Protein AF-A0A6N8DR91-F1 (afdb_monomer_lite)

Foldseek 3Di:
DDDQPDADPQFKKKWWQFPNDIDIDGDDPPDDPVNVVVVVVVVCVVDPGDTPDMDIGHGPDDPPPPD

pLDDT: mean 74.87, std 12.41, range [39.84, 87.5]

Organism: Rhodoblastus acidophilus (NCBI:txid1074)

Structure (mmCIF, N/CA/C/O backbone):
data_AF-A0A6N8DR91-F1
#
_entry.id   AF-A0A6N8DR91-F1
#
loop_
_atom_site.group_PDB
_atom_site.id
_atom_site.type_symbol
_atom_site.label_atom_id
_atom_site.label_alt_id
_atom_site.label_comp_id
_atom_site.label_asym_id
_atom_site.label_entity_id
_atom_site.label_seq_id
_atom_site.pdbx_PDB_ins_code
_atom_site.Cartn_x
_atom_site.Cartn_y
_atom_site.Cartn_z
_atom_site.occupancy
_atom_site.B_iso_or_equiv
_atom_site.auth_seq_id
_atom_site.auth_comp_id
_atom_site.auth_asym_id
_atom_site.auth_atom_id
_atom_site.pdbx_PDB_model_num
ATOM 1 N N . MET A 1 1 ? 9.915 -13.069 7.564 1.00 39.84 1 MET A N 1
ATOM 2 C CA . MET A 1 1 ? 9.059 -11.960 7.087 1.00 39.84 1 MET A CA 1
ATOM 3 C C . MET A 1 1 ? 9.929 -10.713 6.981 1.00 39.84 1 MET A C 1
ATOM 5 O O . MET A 1 1 ? 10.062 -9.993 7.961 1.00 39.84 1 MET A O 1
ATOM 9 N N . HIS A 1 2 ? 10.613 -10.520 5.851 1.00 40.41 2 HIS A N 1
ATOM 10 C CA . HIS A 1 2 ? 11.415 -9.314 5.619 1.00 40.41 2 HIS A CA 1
ATOM 11 C C . HIS A 1 2 ? 10.458 -8.176 5.242 1.00 40.41 2 HIS A C 1
ATOM 13 O O . HIS A 1 2 ? 9.775 -8.247 4.223 1.00 40.41 2 HIS A O 1
ATOM 19 N N . LEU A 1 3 ? 10.349 -7.166 6.104 1.00 42.19 3 LEU A N 1
ATOM 20 C CA . LEU A 1 3 ? 9.622 -5.932 5.816 1.00 42.19 3 LEU A CA 1
ATOM 21 C C . LEU A 1 3 ? 10.397 -5.167 4.738 1.00 42.19 3 LEU A C 1
ATOM 23 O O . LEU A 1 3 ? 11.457 -4.615 5.023 1.00 42.19 3 LEU A O 1
ATOM 27 N N . HIS A 1 4 ? 9.889 -5.143 3.503 1.00 46.84 4 HIS A N 1
ATOM 28 C CA . HIS A 1 4 ? 10.461 -4.306 2.450 1.00 46.84 4 HIS A CA 1
ATOM 29 C C . HIS A 1 4 ? 10.126 -2.837 2.722 1.00 46.84 4 HIS A C 1
ATOM 31 O O . HIS A 1 4 ? 9.033 -2.336 2.456 1.00 46.84 4 HIS A O 1
ATOM 37 N N . GLN A 1 5 ? 11.106 -2.187 3.336 1.00 62.06 5 GLN A N 1
ATOM 38 C CA . GLN A 1 5 ? 11.174 -0.775 3.659 1.00 62.06 5 GLN A CA 1
ATOM 39 C C . GLN A 1 5 ? 11.361 0.020 2.356 1.00 62.06 5 GLN A C 1
ATOM 41 O O . GLN A 1 5 ? 12.370 -0.134 1.679 1.00 62.06 5 GLN A O 1
ATOM 46 N N . SER A 1 6 ? 10.393 0.891 2.055 1.00 51.81 6 SER A N 1
ATOM 47 C CA . SER A 1 6 ? 10.469 1.980 1.064 1.00 51.81 6 SER A CA 1
ATOM 48 C C . SER A 1 6 ? 10.468 1.575 -0.422 1.00 51.81 6 SER A C 1
AT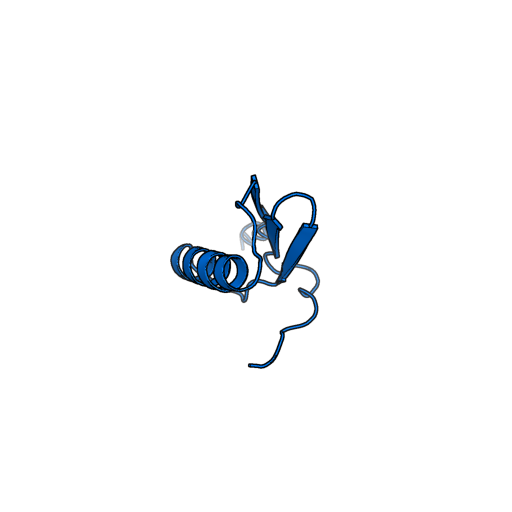OM 50 O O . SER A 1 6 ? 11.421 1.011 -0.939 1.00 51.81 6 SER A O 1
ATOM 52 N N . ALA A 1 7 ? 9.408 1.961 -1.143 1.00 51.88 7 ALA A N 1
ATOM 53 C CA . ALA A 1 7 ? 9.348 1.889 -2.608 1.00 51.88 7 ALA A CA 1
ATOM 54 C C . ALA A 1 7 ? 10.470 2.719 -3.258 1.00 51.88 7 ALA A C 1
ATOM 56 O O . ALA A 1 7 ? 10.608 3.907 -2.921 1.00 51.88 7 ALA A O 1
ATOM 57 N N . LEU A 1 8 ? 11.196 2.164 -4.233 1.00 58.22 8 LEU A N 1
ATOM 58 C CA . LEU A 1 8 ? 12.184 2.923 -5.005 1.00 58.22 8 LEU A CA 1
ATOM 59 C C . LEU A 1 8 ? 11.499 4.010 -5.862 1.00 58.22 8 LEU A C 1
ATOM 61 O O . LEU A 1 8 ? 10.271 4.068 -6.025 1.00 58.22 8 LEU A O 1
ATOM 65 N N . ALA A 1 9 ? 12.291 4.957 -6.371 1.00 57.50 9 ALA A N 1
ATOM 66 C CA . ALA A 1 9 ? 11.792 5.992 -7.272 1.00 57.50 9 ALA A CA 1
ATOM 67 C C . ALA A 1 9 ? 11.355 5.359 -8.604 1.00 57.50 9 ALA A C 1
ATOM 69 O O . ALA A 1 9 ? 12.153 4.718 -9.277 1.00 57.50 9 ALA A O 1
ATOM 70 N N . GLY A 1 10 ? 10.089 5.554 -8.987 1.00 60.09 10 GLY A N 1
ATOM 71 C CA . GLY A 1 10 ? 9.542 5.001 -10.230 1.00 60.09 10 GLY A CA 1
ATOM 72 C C . GLY A 1 10 ? 8.947 3.597 -10.113 1.00 60.09 10 GLY A C 1
ATOM 73 O O . GLY A 1 10 ? 8.560 3.047 -11.135 1.00 60.09 10 GLY A O 1
ATOM 74 N N . GLU A 1 11 ? 8.821 3.037 -8.908 1.00 65.75 11 GLU A N 1
ATOM 75 C CA . GLU A 1 11 ? 8.061 1.803 -8.674 1.00 65.75 11 GLU A CA 1
ATOM 76 C C . GLU A 1 11 ? 6.585 2.095 -8.375 1.00 65.75 11 GLU A C 1
ATOM 78 O O . GLU A 1 11 ? 6.271 3.153 -7.806 1.00 65.75 11 GLU A O 1
ATOM 83 N N . PRO A 1 12 ? 5.666 1.180 -8.741 1.00 69.50 12 PRO A N 1
ATOM 84 C CA . PRO A 1 12 ? 4.286 1.292 -8.318 1.00 69.50 12 PRO A CA 1
ATOM 85 C C . PRO A 1 12 ? 4.196 1.305 -6.791 1.00 69.50 12 PRO A C 1
ATOM 87 O O . PRO A 1 12 ? 4.945 0.617 -6.101 1.00 69.50 12 PRO A O 1
ATOM 90 N N . ARG A 1 13 ? 3.296 2.122 -6.247 1.00 81.81 13 ARG A N 1
ATOM 91 C CA . ARG A 1 13 ? 3.110 2.257 -4.798 1.00 81.81 13 ARG A CA 1
ATOM 92 C C . ARG A 1 13 ? 1.695 1.884 -4.420 1.00 81.81 13 ARG A C 1
ATOM 94 O O . ARG A 1 13 ? 0.755 2.339 -5.066 1.00 81.81 13 ARG A O 1
ATOM 101 N N . LEU A 1 14 ? 1.568 1.114 -3.349 1.00 84.94 14 LEU A N 1
ATOM 102 C CA . LEU A 1 14 ? 0.298 0.810 -2.709 1.00 84.94 14 LEU A CA 1
ATOM 103 C C . LEU A 1 14 ? 0.210 1.601 -1.410 1.00 84.94 14 LEU A C 1
ATOM 105 O O . LEU A 1 14 ? 1.127 1.555 -0.586 1.00 84.94 14 LEU A O 1
ATOM 109 N N . ARG A 1 15 ? -0.890 2.324 -1.224 1.00 86.56 15 ARG A N 1
ATOM 110 C CA . ARG A 1 15 ? -1.232 2.994 0.028 1.00 86.56 15 ARG A CA 1
ATOM 111 C C . ARG A 1 15 ? -2.599 2.519 0.489 1.00 86.56 15 ARG A C 1
ATOM 113 O O . ARG A 1 15 ? -3.563 2.577 -0.265 1.00 86.56 15 ARG A O 1
ATOM 120 N N . VAL A 1 16 ? -2.692 2.123 1.751 1.00 85.69 16 VAL A N 1
ATOM 121 C CA . VAL A 1 16 ? -3.948 1.723 2.38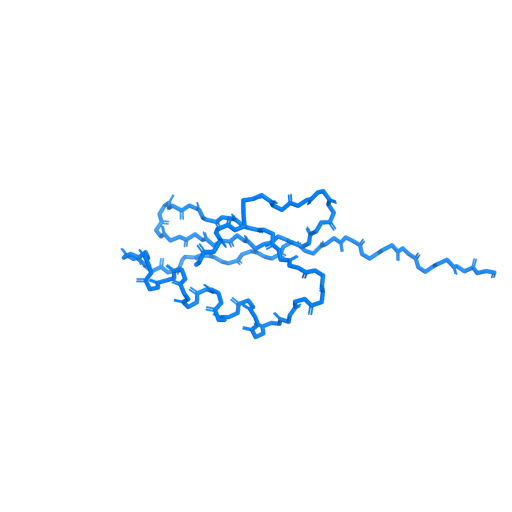7 1.00 85.69 16 VAL A CA 1
ATOM 122 C C . VAL A 1 16 ? -4.129 2.488 3.681 1.00 85.69 16 VAL A C 1
ATOM 124 O O . VAL A 1 16 ? -3.180 2.680 4.440 1.00 85.69 16 VAL A O 1
ATOM 127 N N . VAL A 1 17 ? -5.344 2.969 3.923 1.00 84.31 17 VAL A N 1
ATOM 128 C CA . VAL A 1 17 ? -5.692 3.696 5.145 1.00 84.31 17 VAL A CA 1
ATOM 129 C C . VAL A 1 17 ? -6.596 2.825 6.006 1.00 84.31 17 VAL A C 1
ATOM 131 O O . VAL A 1 17 ? -7.712 2.498 5.604 1.00 84.31 17 VAL A O 1
ATOM 134 N N . PHE A 1 18 ? -6.122 2.494 7.206 1.00 83.75 18 PHE A N 1
ATOM 135 C CA . PHE A 1 18 ? -6.882 1.788 8.239 1.00 83.75 18 PHE A CA 1
ATOM 136 C C . PHE A 1 18 ? -7.289 2.789 9.318 1.00 83.75 18 PHE A C 1
ATOM 138 O O . PHE A 1 18 ? -6.435 3.316 10.032 1.00 83.75 18 PHE A O 1
ATOM 145 N N . GLY A 1 19 ? -8.581 3.107 9.427 1.00 81.38 19 GLY A N 1
ATOM 146 C CA . GLY A 1 19 ? -9.031 4.199 10.301 1.00 81.38 19 GLY A CA 1
ATOM 147 C C . GLY A 1 19 ? -8.365 5.535 9.933 1.00 81.38 19 GLY A C 1
ATOM 148 O O . GLY A 1 19 ? -8.675 6.102 8.889 1.00 81.38 19 GLY A O 1
ATOM 149 N N . ASN A 1 20 ? -7.445 6.021 10.773 1.00 79.94 20 ASN A N 1
ATOM 150 C CA . ASN A 1 20 ? -6.640 7.229 10.520 1.00 79.94 20 ASN A CA 1
ATOM 151 C C . ASN A 1 20 ? -5.150 6.924 10.267 1.00 79.94 20 ASN A C 1
ATOM 153 O O . ASN A 1 20 ? -4.344 7.846 10.152 1.00 79.94 20 ASN A O 1
ATOM 157 N N . THR A 1 21 ? -4.770 5.647 10.182 1.00 81.56 21 THR A N 1
ATOM 158 C CA . THR A 1 21 ? -3.380 5.209 10.027 1.00 81.56 21 THR A CA 1
ATOM 159 C C . THR A 1 21 ? -3.110 4.821 8.572 1.00 81.56 21 THR A C 1
ATOM 161 O O . THR A 1 21 ? -3.623 3.801 8.104 1.00 81.56 21 THR A O 1
ATOM 164 N N . PRO A 1 22 ? -2.324 5.615 7.823 1.00 84.62 22 PRO A N 1
ATOM 165 C CA . PRO A 1 22 ? -1.880 5.230 6.493 1.00 84.62 22 PRO A CA 1
ATOM 166 C C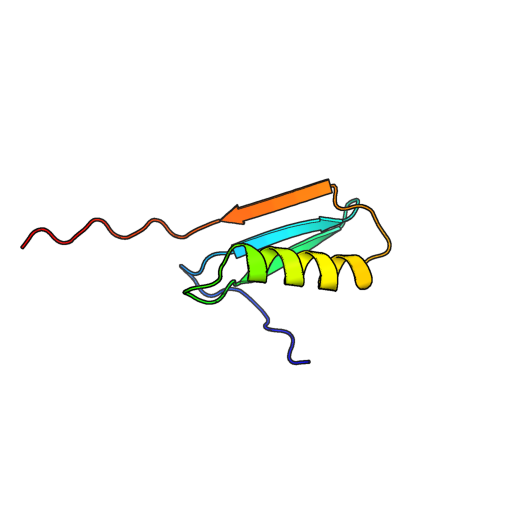 . PRO A 1 22 ? -0.708 4.243 6.573 1.00 84.62 22 PRO A C 1
ATOM 168 O O . PRO A 1 22 ? 0.255 4.463 7.305 1.00 84.62 22 PRO A O 1
ATOM 171 N N . VAL A 1 23 ? -0.763 3.200 5.752 1.00 85.38 23 VAL A N 1
ATOM 172 C CA . VAL A 1 23 ? 0.330 2.258 5.491 1.00 85.38 23 VAL A CA 1
ATOM 173 C C . VAL A 1 23 ? 0.652 2.338 4.004 1.00 85.38 23 VAL A C 1
ATOM 175 O O . VAL A 1 23 ? -0.252 2.269 3.172 1.00 85.38 23 VAL A O 1
ATOM 178 N N . ALA A 1 24 ? 1.922 2.525 3.652 1.00 84.88 24 ALA A N 1
ATOM 179 C CA . ALA A 1 24 ? 2.357 2.618 2.263 1.00 84.88 24 ALA A CA 1
ATOM 180 C C . ALA A 1 24 ? 3.568 1.724 2.004 1.00 84.88 24 ALA A C 1
ATOM 182 O O . ALA A 1 24 ? 4.443 1.596 2.861 1.00 84.88 24 ALA A O 1
ATOM 183 N N . MET A 1 25 ? 3.631 1.144 0.808 1.00 81.56 25 MET A N 1
ATOM 184 C CA . MET A 1 25 ? 4.729 0.282 0.380 1.00 81.56 25 MET A CA 1
ATOM 185 C C . MET A 1 25 ? 5.004 0.399 -1.122 1.00 81.56 25 MET A C 1
ATOM 187 O O . MET A 1 25 ? 4.176 0.904 -1.887 1.00 81.56 25 MET A O 1
ATOM 191 N N . GLY A 1 26 ? 6.161 -0.112 -1.541 1.00 80.25 26 GLY A N 1
ATOM 192 C CA . GLY A 1 26 ? 6.444 -0.379 -2.950 1.00 80.25 26 GLY A CA 1
ATOM 193 C C . GLY A 1 26 ? 5.828 -1.696 -3.390 1.00 80.25 26 GLY A C 1
ATOM 194 O O . GLY A 1 26 ? 5.825 -2.661 -2.630 1.00 80.25 26 GLY A O 1
ATOM 195 N N . LEU A 1 27 ? 5.315 -1.717 -4.613 1.00 79.31 27 LEU A N 1
ATOM 196 C CA . LEU A 1 27 ? 4.917 -2.928 -5.309 1.00 79.31 27 LEU A CA 1
ATOM 197 C C . LEU A 1 27 ? 6.034 -3.310 -6.287 1.00 79.31 27 LEU A C 1
ATOM 199 O O . LEU A 1 27 ? 6.443 -2.466 -7.090 1.00 79.31 27 LEU A O 1
ATOM 203 N N . PRO A 1 28 ? 6.509 -4.564 -6.266 1.00 76.00 28 PRO A N 1
ATOM 204 C CA . PRO A 1 28 ? 7.438 -5.063 -7.270 1.00 76.00 28 PRO A CA 1
ATOM 205 C C . PRO A 1 28 ? 6.914 -4.872 -8.700 1.00 76.00 28 PRO A C 1
ATOM 207 O O . PRO A 1 28 ? 5.706 -4.943 -8.961 1.00 76.00 28 PRO A O 1
ATOM 210 N N . VAL A 1 29 ? 7.824 -4.676 -9.656 1.00 76.19 29 VAL A N 1
ATOM 211 C CA . VAL A 1 29 ? 7.477 -4.675 -11.085 1.00 76.19 29 VAL A CA 1
ATOM 212 C C . VAL A 1 29 ? 6.814 -6.007 -11.446 1.00 76.19 29 VAL A C 1
ATOM 214 O O . VAL A 1 29 ? 7.327 -7.068 -11.109 1.00 76.19 29 VAL A O 1
ATOM 217 N N . GLY A 1 30 ? 5.674 -5.944 -12.138 1.00 77.69 30 GLY A N 1
ATOM 218 C CA . GLY A 1 30 ? 4.900 -7.130 -12.519 1.00 77.69 30 GLY A CA 1
ATOM 219 C C . GLY A 1 30 ? 3.860 -7.580 -11.490 1.00 77.69 30 GLY A C 1
ATOM 220 O O . GLY A 1 30 ? 3.151 -8.541 -11.768 1.00 77.69 30 GLY A O 1
ATOM 221 N N . SER A 1 31 ? 3.723 -6.879 -10.356 1.00 82.06 31 SER A N 1
ATO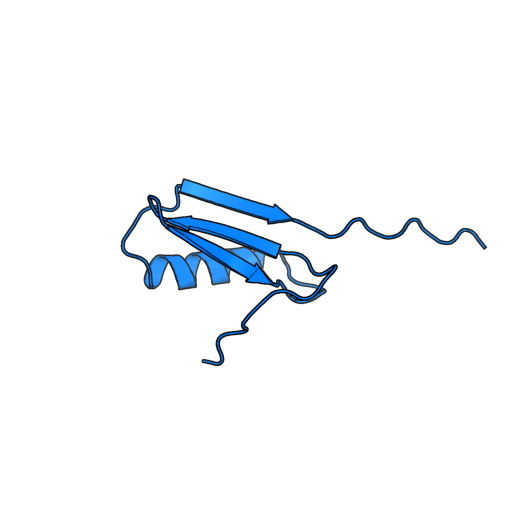M 222 C CA . SER A 1 31 ? 2.648 -7.145 -9.389 1.00 82.06 31 SER A CA 1
ATOM 223 C C . SER A 1 31 ? 1.272 -7.088 -10.054 1.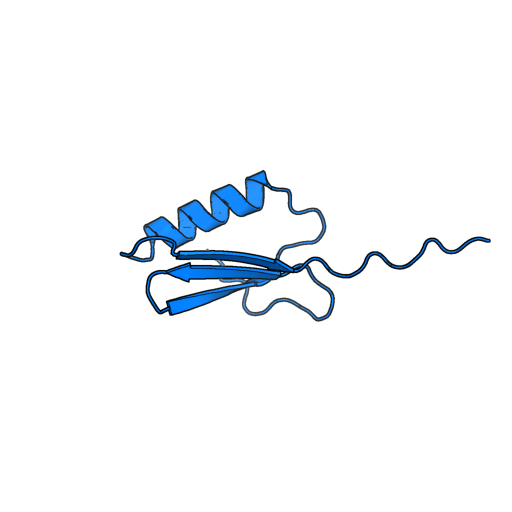00 82.06 31 SER A C 1
ATOM 225 O O . SER A 1 31 ? 0.958 -6.156 -10.803 1.00 82.06 31 SER A O 1
ATOM 227 N N . THR A 1 32 ? 0.447 -8.078 -9.748 1.00 84.19 32 THR A N 1
ATOM 228 C CA . THR A 1 32 ? -0.924 -8.218 -10.232 1.00 84.19 32 THR A CA 1
ATOM 229 C C . THR A 1 32 ? -1.924 -7.606 -9.252 1.00 84.19 32 THR A C 1
ATOM 231 O O . THR A 1 32 ? -1.599 -7.244 -8.120 1.00 84.19 32 THR A O 1
ATOM 234 N N . LEU A 1 33 ? -3.188 -7.517 -9.674 1.00 81.81 33 LEU A N 1
ATOM 235 C CA . LEU A 1 33 ? -4.272 -7.128 -8.773 1.00 81.81 33 LEU A CA 1
ATOM 236 C C . LEU A 1 33 ? -4.483 -8.160 -7.646 1.00 81.81 33 LEU A C 1
ATOM 238 O O . LEU A 1 33 ? -4.886 -7.778 -6.551 1.00 81.81 33 LEU A O 1
ATOM 242 N N . GLY A 1 34 ? -4.182 -9.440 -7.903 1.00 85.69 34 GLY A N 1
ATOM 243 C CA . GLY A 1 34 ? -4.231 -10.502 -6.895 1.00 85.69 34 GLY A CA 1
ATOM 244 C C . GLY A 1 34 ? -3.206 -10.278 -5.786 1.00 85.69 34 GLY A C 1
ATOM 245 O O . GLY A 1 34 ? -3.573 -10.275 -4.617 1.00 85.69 34 GLY A O 1
ATOM 246 N N . ASP A 1 35 ? -1.965 -9.945 -6.153 1.00 84.25 35 ASP A N 1
ATOM 247 C CA . ASP A 1 35 ? -0.898 -9.647 -5.184 1.00 84.25 35 ASP A CA 1
ATOM 248 C C . ASP A 1 35 ? -1.257 -8.451 -4.288 1.00 84.25 35 ASP A C 1
ATOM 250 O O . ASP A 1 35 ? -0.995 -8.447 -3.083 1.00 84.25 35 ASP A O 1
ATOM 254 N N . VAL A 1 36 ? -1.903 -7.431 -4.868 1.00 83.56 36 VAL A N 1
ATOM 255 C CA . VAL A 1 36 ? -2.428 -6.291 -4.106 1.00 83.56 36 VAL A CA 1
ATOM 256 C C . VAL A 1 36 ? -3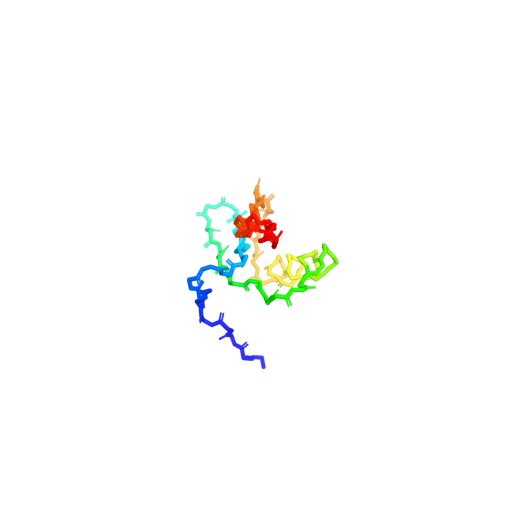.511 -6.749 -3.129 1.00 83.56 36 VAL A C 1
ATOM 258 O O . VAL A 1 36 ? -3.464 -6.364 -1.963 1.00 83.56 36 VAL A O 1
ATOM 261 N N . ALA A 1 37 ? -4.471 -7.566 -3.570 1.00 85.75 37 ALA A N 1
ATOM 262 C CA . ALA A 1 37 ? -5.561 -8.050 -2.721 1.00 85.75 37 ALA A CA 1
ATOM 263 C C . ALA A 1 37 ? -5.049 -8.887 -1.537 1.00 85.75 37 ALA A C 1
ATOM 265 O O . ALA A 1 37 ? -5.456 -8.640 -0.396 1.00 85.75 37 ALA A O 1
ATOM 266 N N . ASP A 1 38 ? -4.111 -9.801 -1.791 1.00 87.50 38 ASP A N 1
ATOM 267 C CA . ASP A 1 38 ? -3.485 -10.632 -0.760 1.00 87.50 38 ASP A CA 1
ATOM 268 C C . ASP A 1 38 ? -2.758 -9.769 0.275 1.00 87.50 38 ASP A C 1
ATOM 270 O O . ASP A 1 38 ? -2.935 -9.952 1.485 1.00 87.50 38 ASP A O 1
ATOM 274 N N . TRP A 1 39 ? -2.018 -8.751 -0.177 1.00 84.25 39 TRP A N 1
ATOM 275 C CA . TRP A 1 39 ? -1.339 -7.838 0.738 1.00 84.25 39 TRP A CA 1
ATOM 276 C C . TRP A 1 39 ? -2.311 -7.020 1.590 1.00 84.25 39 TRP A C 1
ATOM 278 O O . TRP A 1 39 ? -2.106 -6.874 2.798 1.00 84.25 39 TRP A O 1
ATOM 288 N N . VAL A 1 40 ? -3.380 -6.484 0.993 1.00 83.31 40 VAL A N 1
ATOM 289 C CA . VAL A 1 40 ? -4.400 -5.746 1.754 1.00 83.31 40 VAL A CA 1
ATOM 290 C C . VAL A 1 40 ? -5.008 -6.652 2.821 1.00 83.31 40 VAL A C 1
ATOM 292 O O . VAL A 1 40 ? -5.164 -6.211 3.960 1.00 83.31 40 VAL A O 1
ATOM 295 N N . GLY A 1 41 ? -5.282 -7.916 2.487 1.00 85.31 41 GLY A N 1
ATOM 296 C CA . GLY A 1 41 ? -5.733 -8.925 3.445 1.00 85.31 41 GLY A CA 1
ATOM 297 C C . GLY A 1 41 ? -4.734 -9.149 4.585 1.00 85.31 41 GLY A C 1
ATOM 298 O O . GLY A 1 41 ? -5.115 -9.153 5.757 1.00 85.31 41 GLY A O 1
ATOM 299 N N . ASP A 1 42 ? -3.444 -9.273 4.274 1.00 84.19 42 ASP A N 1
ATOM 300 C CA . ASP A 1 42 ? -2.376 -9.437 5.267 1.00 84.19 42 ASP A CA 1
ATOM 301 C C . ASP A 1 42 ? -2.236 -8.247 6.215 1.00 84.19 42 ASP A C 1
ATOM 303 O O . ASP A 1 42 ? -2.043 -8.429 7.422 1.00 84.19 42 ASP A O 1
ATOM 307 N N . VAL A 1 43 ? -2.326 -7.025 5.694 1.00 80.25 43 VAL A N 1
ATOM 308 C CA . VAL A 1 43 ? -2.225 -5.818 6.521 1.00 80.25 43 VAL A CA 1
ATOM 309 C C . VAL A 1 43 ? -3.502 -5.587 7.315 1.00 80.25 43 VAL A C 1
ATOM 311 O O . VAL A 1 43 ? -3.413 -5.232 8.489 1.00 80.25 43 VAL A O 1
ATOM 314 N N . ALA A 1 44 ? -4.670 -5.886 6.746 1.00 81.44 44 ALA A N 1
ATOM 315 C CA . ALA A 1 44 ? -5.939 -5.858 7.469 1.00 81.44 44 ALA A CA 1
ATOM 316 C C . ALA A 1 44 ? -5.954 -6.842 8.646 1.00 81.44 44 ALA A C 1
ATOM 318 O O . ALA A 1 44 ? -6.473 -6.514 9.705 1.00 81.44 44 ALA A O 1
ATOM 319 N N . ARG A 1 45 ? -5.319 -8.016 8.519 1.00 81.94 45 ARG A N 1
ATOM 320 C CA . ARG A 1 45 ? -5.154 -8.954 9.647 1.00 81.94 45 ARG A CA 1
ATOM 321 C C . ARG A 1 45 ? -4.259 -8.415 10.765 1.00 81.94 45 ARG A C 1
ATOM 323 O O . ARG A 1 45 ? -4.398 -8.837 11.909 1.00 81.94 45 ARG A O 1
ATOM 330 N N . LYS A 1 46 ? -3.328 -7.513 10.446 1.00 81.06 46 LYS A N 1
ATOM 331 C CA . LYS A 1 46 ? -2.387 -6.913 11.409 1.00 81.06 46 LYS A CA 1
ATOM 332 C C . LYS A 1 46 ? -2.910 -5.615 12.025 1.00 81.06 46 LYS A C 1
ATOM 334 O O . LYS A 1 46 ? -2.462 -5.238 13.104 1.00 81.06 46 LYS A O 1
ATOM 339 N N . HIS A 1 47 ? -3.833 -4.933 11.353 1.00 74.69 47 HIS A N 1
ATOM 340 C CA . HIS A 1 47 ? -4.441 -3.693 11.817 1.00 74.69 47 HIS A CA 1
ATOM 341 C C . HIS A 1 47 ? -5.889 -3.931 12.256 1.00 74.69 47 HIS A C 1
ATOM 343 O O . HIS A 1 47 ? -6.753 -4.220 11.439 1.00 74.69 47 HIS A O 1
ATOM 349 N N . ASN A 1 48 ? -6.183 -3.720 13.542 1.00 65.81 48 ASN A N 1
ATOM 350 C CA . ASN A 1 48 ? -7.549 -3.784 14.074 1.00 65.81 48 ASN A CA 1
ATOM 351 C C . ASN A 1 48 ? -8.372 -2.549 13.663 1.00 65.81 48 ASN A C 1
ATOM 353 O O . ASN A 1 48 ? -8.641 -1.664 14.477 1.00 65.81 48 ASN A O 1
ATOM 357 N N . GLY A 1 49 ? -8.764 -2.466 12.391 1.00 72.31 49 GLY A N 1
ATOM 358 C CA . GLY A 1 49 ? -9.631 -1.401 11.897 1.00 72.31 49 GLY A CA 1
ATOM 359 C C . GLY A 1 49 ? -10.101 -1.608 10.455 1.00 72.31 49 GLY A C 1
ATOM 360 O O . GLY A 1 49 ? -9.433 -2.285 9.676 1.00 72.31 49 GLY A O 1
ATOM 361 N N . PRO A 1 50 ? -11.246 -1.016 10.072 1.00 78.69 50 PRO A N 1
ATOM 362 C CA . PRO A 1 50 ? -11.760 -1.123 8.714 1.00 78.69 50 PRO A CA 1
ATOM 363 C C . PRO A 1 50 ? -10.843 -0.402 7.718 1.00 78.69 50 PRO A C 1
ATOM 365 O O . PRO A 1 50 ? -10.335 0.694 7.992 1.00 78.69 50 PRO A O 1
ATOM 368 N N . VAL A 1 51 ? -10.686 -0.999 6.535 1.00 84.00 51 VAL A N 1
ATOM 369 C CA . VAL A 1 51 ? -10.072 -0.335 5.380 1.00 84.00 51 VAL A CA 1
ATOM 370 C C . VAL A 1 51 ? -10.971 0.826 4.965 1.00 84.00 51 VAL A C 1
ATOM 372 O O . VAL A 1 51 ? -12.147 0.629 4.666 1.00 84.00 51 VAL A O 1
ATOM 375 N N . ARG A 1 52 ? -10.425 2.043 4.949 1.00 86.94 52 ARG A N 1
ATOM 376 C CA . ARG A 1 52 ? -11.143 3.246 4.500 1.00 86.94 52 ARG A CA 1
ATOM 377 C C . ARG A 1 52 ? -10.851 3.606 3.055 1.00 86.94 52 ARG A C 1
ATOM 379 O O . ARG A 1 52 ? -11.738 4.084 2.359 1.00 86.94 52 ARG A O 1
ATOM 386 N N . SER A 1 53 ? -9.612 3.415 2.615 1.00 87.31 53 SER A N 1
ATOM 387 C CA . SER A 1 53 ? -9.222 3.681 1.234 1.00 87.31 53 SER A CA 1
ATOM 388 C C . SER A 1 53 ? -8.004 2.868 0.824 1.00 87.31 53 SER A C 1
ATOM 390 O O . SER A 1 53 ? -7.157 2.523 1.654 1.00 87.31 53 SER A O 1
ATOM 392 N N . ILE A 1 54 ? -7.940 2.580 -0.475 1.00 85.31 54 ILE A N 1
ATOM 393 C CA . ILE A 1 54 ? -6.831 1.918 -1.157 1.00 85.31 54 ILE A CA 1
ATOM 394 C C . ILE A 1 54 ? -6.478 2.795 -2.359 1.00 85.31 54 ILE A C 1
ATOM 396 O O . ILE A 1 54 ? -7.350 3.114 -3.163 1.00 85.31 54 ILE A O 1
ATOM 400 N N . ASP A 1 55 ? -5.215 3.191 -2.464 1.00 86.56 55 ASP A N 1
ATOM 401 C CA . ASP A 1 55 ? -4.675 3.982 -3.567 1.00 86.56 55 ASP A CA 1
ATOM 402 C C . ASP A 1 55 ? -3.481 3.244 -4.180 1.00 86.56 55 ASP A C 1
ATOM 404 O O . ASP A 1 55 ? -2.569 2.812 -3.467 1.00 86.56 55 ASP A O 1
ATOM 408 N N . VAL A 1 56 ? -3.505 3.080 -5.503 1.00 82.44 56 VAL A N 1
ATOM 409 C CA . VAL A 1 56 ? -2.431 2.443 -6.269 1.00 82.44 56 VAL A CA 1
ATOM 410 C C . VAL A 1 56 ? -1.880 3.455 -7.254 1.00 82.44 56 VAL A C 1
ATOM 412 O O . VAL A 1 56 ? -2.555 3.866 -8.199 1.00 82.44 56 VAL A O 1
ATOM 415 N N . LYS A 1 57 ? -0.619 3.831 -7.064 1.00 80.69 57 LYS A N 1
ATOM 416 C CA . LYS A 1 57 ? 0.078 4.742 -7.963 1.00 80.69 57 LYS A CA 1
ATOM 417 C C . LYS A 1 57 ? 1.006 3.954 -8.865 1.00 80.69 57 LYS A C 1
ATOM 419 O O . LYS A 1 57 ? 2.092 3.576 -8.439 1.00 80.69 57 LYS A O 1
ATOM 424 N N . CYS A 1 58 ? 0.606 3.752 -10.115 1.00 73.69 58 CYS A N 1
ATOM 425 C CA . CYS A 1 58 ? 1.478 3.174 -11.130 1.00 73.69 58 CYS A CA 1
ATOM 426 C C . CYS A 1 58 ? 2.413 4.244 -11.721 1.00 73.69 58 CYS A C 1
ATOM 428 O O . CYS A 1 58 ? 1.981 5.380 -11.954 1.00 73.69 58 CYS A O 1
ATOM 430 N N . PRO A 1 59 ? 3.685 3.917 -12.001 1.00 67.62 59 PRO A N 1
ATOM 431 C CA . PRO A 1 59 ? 4.569 4.806 -12.741 1.00 67.62 59 PRO A CA 1
ATOM 432 C C . PRO A 1 59 ? 3.982 5.009 -14.136 1.00 67.62 59 PRO A C 1
ATOM 434 O O . PRO A 1 59 ? 3.455 4.069 -14.736 1.00 67.62 59 PRO A O 1
ATOM 437 N N . ARG A 1 60 ? 4.074 6.228 -14.680 1.00 67.19 60 ARG A N 1
ATOM 438 C CA . ARG A 1 60 ? 3.719 6.449 -16.086 1.00 67.19 60 ARG A CA 1
ATOM 439 C C . ARG A 1 60 ? 4.563 5.506 -16.939 1.00 67.19 60 ARG A C 1
ATOM 441 O O . ARG A 1 60 ? 5.790 5.570 -16.884 1.00 67.19 60 ARG A O 1
ATOM 448 N N . ARG A 1 61 ? 3.906 4.650 -17.729 1.00 63.53 61 ARG A N 1
ATOM 449 C CA . ARG A 1 61 ? 4.576 3.858 -18.763 1.00 63.53 61 ARG A CA 1
ATOM 450 C C . ARG A 1 61 ? 5.343 4.842 -19.643 1.00 63.53 61 ARG A C 1
ATOM 452 O O . ARG A 1 61 ? 4.742 5.797 -20.138 1.00 63.53 61 ARG A O 1
ATOM 459 N N . ALA A 1 62 ? 6.654 4.650 -19.787 1.00 60.78 62 ALA A N 1
ATOM 460 C CA . ALA A 1 62 ? 7.424 5.451 -20.727 1.00 60.78 62 ALA A CA 1
ATOM 461 C C . ALA A 1 62 ? 6.755 5.336 -22.110 1.00 60.78 62 ALA A C 1
ATOM 463 O O . ALA A 1 62 ? 6.338 4.228 -22.474 1.00 60.78 62 ALA A O 1
ATOM 464 N N . PRO A 1 63 ? 6.585 6.447 -22.848 1.00 62.38 63 PRO A N 1
ATOM 465 C CA . PRO A 1 63 ? 6.009 6.384 -24.182 1.00 62.38 63 PRO A CA 1
ATOM 466 C C . PRO A 1 63 ? 6.829 5.402 -25.032 1.00 62.38 63 PRO A C 1
ATOM 468 O O . PRO A 1 63 ? 8.053 5.332 -24.859 1.00 62.38 63 PRO A O 1
ATOM 471 N N . PRO A 1 64 ? 6.183 4.607 -25.904 1.00 65.25 64 PRO A N 1
ATOM 472 C CA . PRO A 1 64 ? 6.907 3.704 -26.784 1.00 65.25 64 PRO A CA 1
ATOM 473 C C . PRO A 1 64 ? 7.940 4.517 -27.564 1.00 65.25 64 PRO A C 1
ATOM 475 O O . PRO A 1 64 ? 7.612 5.556 -28.138 1.00 65.25 64 PRO A O 1
ATOM 478 N N . ARG A 1 65 ? 9.200 4.068 -27.550 1.00 70.12 65 ARG A N 1
ATOM 479 C CA . ARG A 1 65 ? 10.216 4.624 -28.442 1.00 70.12 65 ARG A CA 1
ATOM 480 C C . ARG A 1 65 ? 9.817 4.196 -29.851 1.00 70.12 65 ARG A C 1
ATOM 482 O O . ARG A 1 65 ? 9.994 3.035 -30.202 1.00 70.12 65 ARG A O 1
ATOM 489 N N . LEU A 1 66 ? 9.191 5.102 -30.596 1.00 72.75 66 LEU A N 1
ATOM 490 C CA . LEU A 1 66 ? 9.006 4.938 -32.032 1.00 72.75 66 LEU A CA 1
ATOM 491 C C . LEU A 1 66 ? 10.407 5.059 -32.642 1.00 72.75 66 LEU A C 1
ATOM 493 O O . LEU A 1 66 ? 11.040 6.106 -32.503 1.00 72.75 66 LEU A O 1
ATOM 497 N N . GLY A 1 67 ? 10.919 3.934 -33.143 1.00 69.69 67 GLY A N 1
ATOM 498 C CA . GLY A 1 67 ? 12.171 3.868 -33.897 1.00 69.69 67 GLY A CA 1
ATOM 499 C C . GLY A 1 67 ? 12.003 4.375 -35.317 1.00 69.69 67 GLY A C 1
ATOM 500 O O . GLY A 1 67 ? 10.841 4.450 -35.778 1.00 69.69 67 GLY A O 1
#

Secondary structure (DSSP, 8-state):
------PPTTS-EEEEEETTEEEEEEPPTT--HHHHHHHHHHHHHHSSS-EEEEEEEPPPPPPP---

Radius of gyration: 13.9 Å; chains: 1; bounding box: 24×19×48 Å

Sequence (67 aa):
MHLHQSALAGEPRLRVVFGNTPVAMGLPVGSTLGDVADWVGDVARKHNGPVRSIDVKCPRRAPPRLG